Protein AF-A0A2Z5UQB3-F1 (afdb_monomer_lite)

Secondary structure (DSSP, 8-state):
--HHHHHHHHHHTS-HHHHHHHHHHHHHHHHHHHTTSPPPHHHHHHHHHHHT-S-TT---HHHHHHHS------

Structure (mmCIF, N/CA/C/O backbone):
data_AF-A0A2Z5UQB3-F1
#
_entry.id   AF-A0A2Z5UQB3-F1
#
loop_
_atom_site.group_PDB
_atom_site.id
_atom_site.type_symbol
_atom_site.label_atom_id
_atom_site.label_alt_id
_atom_site.label_comp_id
_atom_site.label_asym_id
_atom_site.label_entity_id
_atom_site.label_seq_id
_atom_site.pdbx_PDB_ins_code
_atom_site.Cartn_x
_atom_site.Cartn_y
_atom_site.Cartn_z
_atom_site.occupancy
_atom_site.B_iso_or_equiv
_atom_site.auth_seq_id
_atom_site.auth_comp_id
_atom_site.auth_asym_id
_atom_site.auth_atom_id
_atom_site.pdbx_PDB_model_num
ATOM 1 N N . MET A 1 1 ? 3.223 -15.100 16.712 1.00 68.12 1 MET A N 1
ATOM 2 C CA . MET A 1 1 ? 2.369 -13.979 16.286 1.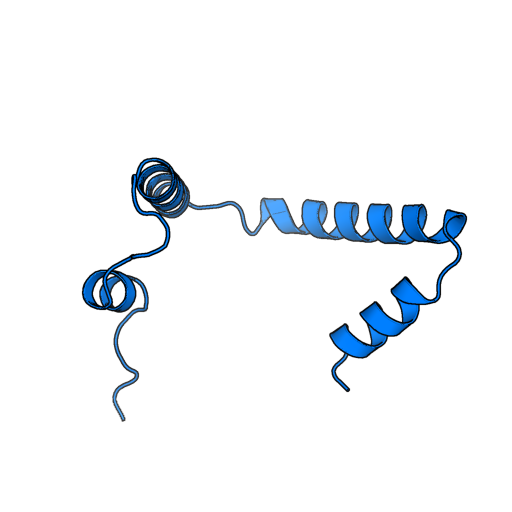00 68.12 1 MET A CA 1
ATOM 3 C C . MET A 1 1 ? 3.207 -12.722 16.148 1.00 68.12 1 MET A C 1
ATOM 5 O O . MET A 1 1 ? 3.768 -12.274 17.147 1.00 68.12 1 MET A O 1
ATOM 9 N N . THR A 1 2 ? 3.318 -12.189 14.937 1.00 95.50 2 THR A N 1
ATOM 10 C CA . THR A 1 2 ? 3.977 -10.910 14.642 1.00 95.50 2 THR A CA 1
ATOM 11 C C . THR A 1 2 ? 3.107 -9.733 15.092 1.00 95.50 2 THR A C 1
ATOM 13 O O . THR A 1 2 ? 1.914 -9.889 15.362 1.00 95.50 2 THR A O 1
ATOM 16 N N . SER A 1 3 ? 3.687 -8.535 15.192 1.00 88.81 3 SER A N 1
ATOM 17 C CA . SER A 1 3 ? 2.920 -7.320 15.502 1.00 88.81 3 SER A CA 1
ATOM 18 C C . SER A 1 3 ? 1.850 -7.029 14.443 1.00 88.81 3 SER A C 1
ATOM 20 O O . SER A 1 3 ? 0.752 -6.608 14.796 1.00 88.81 3 SER A O 1
ATOM 22 N N . LEU A 1 4 ? 2.137 -7.334 13.172 1.00 85.31 4 LEU A N 1
ATOM 23 C CA . LEU A 1 4 ? 1.185 -7.195 12.069 1.00 85.31 4 LEU A CA 1
ATOM 24 C C . LEU A 1 4 ? 0.012 -8.174 12.207 1.00 85.31 4 LEU A C 1
ATOM 26 O O . LEU A 1 4 ? -1.138 -7.769 12.101 1.00 85.31 4 LEU A O 1
ATOM 30 N N . GLU A 1 5 ? 0.282 -9.441 12.522 1.00 87.50 5 GLU A N 1
ATOM 31 C CA . GLU A 1 5 ? -0.767 -10.452 12.726 1.00 87.50 5 GLU A CA 1
ATOM 32 C C . GLU A 1 5 ? -1.701 -10.088 13.890 1.00 87.50 5 GLU A C 1
ATOM 34 O O . GLU A 1 5 ? -2.915 -10.283 13.804 1.00 87.50 5 GLU A O 1
ATOM 39 N N . LYS A 1 6 ? -1.151 -9.514 14.969 1.00 90.19 6 LYS A N 1
ATOM 40 C CA . LYS A 1 6 ? -1.948 -9.004 16.096 1.00 90.19 6 LYS A CA 1
ATOM 41 C C . LYS A 1 6 ? -2.826 -7.823 15.680 1.00 90.19 6 LYS A C 1
ATOM 43 O O . LYS A 1 6 ? -3.994 -7.786 16.056 1.00 90.19 6 LYS A O 1
ATOM 48 N N . PHE A 1 7 ? -2.285 -6.890 14.895 1.00 88.69 7 PHE A N 1
ATOM 49 C CA . PHE A 1 7 ? -3.034 -5.745 14.376 1.00 88.69 7 PHE A CA 1
ATOM 50 C C . PHE A 1 7 ? -4.164 -6.176 13.435 1.00 88.69 7 PHE A C 1
ATOM 52 O O . PHE A 1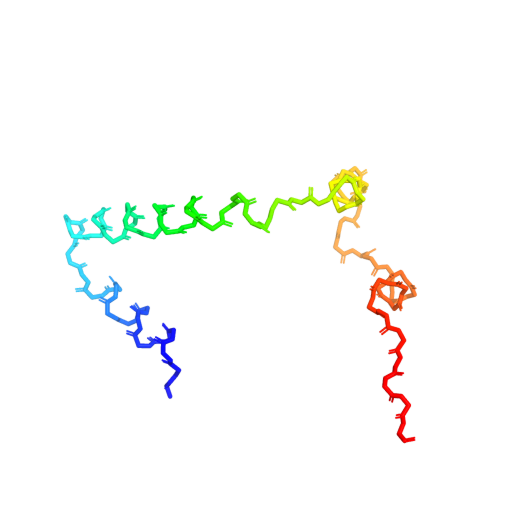 7 ? -5.297 -5.742 13.606 1.00 88.69 7 PHE A O 1
ATOM 59 N N . MET A 1 8 ? -3.888 -7.087 12.498 1.00 88.06 8 MET A N 1
ATOM 60 C CA . MET A 1 8 ? -4.905 -7.621 11.590 1.00 88.06 8 MET A CA 1
ATOM 61 C C . MET A 1 8 ? -6.024 -8.334 12.350 1.00 88.06 8 MET A C 1
ATOM 63 O O . MET A 1 8 ? -7.194 -8.123 12.049 1.00 88.06 8 MET A O 1
ATOM 67 N N . SER A 1 9 ? -5.675 -9.131 13.364 1.00 92.62 9 SER A N 1
ATOM 68 C CA . SER A 1 9 ? -6.665 -9.821 14.203 1.00 92.62 9 SER A CA 1
ATOM 69 C C . SER A 1 9 ? -7.552 -8.835 14.969 1.00 92.62 9 SER A C 1
ATOM 71 O O . SER A 1 9 ? -8.749 -9.060 15.106 1.00 92.62 9 SER A O 1
ATOM 73 N N . PHE A 1 10 ? -6.973 -7.732 15.452 1.00 91.44 10 PHE A N 1
ATOM 74 C CA . PHE A 1 10 ? -7.719 -6.649 16.088 1.00 91.44 10 PHE A CA 1
ATOM 75 C C . PHE A 1 10 ? -8.651 -5.944 15.094 1.00 91.44 10 PHE A C 1
ATOM 77 O O . PHE A 1 10 ? -9.845 -5.843 15.359 1.00 91.44 10 PHE A O 1
ATOM 84 N N . ALA A 1 11 ? -8.132 -5.514 13.942 1.00 88.38 11 ALA A N 1
ATOM 85 C CA . ALA A 1 11 ? -8.905 -4.785 12.940 1.00 88.38 11 ALA A CA 1
ATOM 86 C C . ALA A 1 11 ? -10.075 -5.619 12.393 1.00 88.38 11 ALA A C 1
ATOM 88 O O . ALA A 1 11 ? -11.181 -5.112 12.266 1.00 88.38 11 ALA A O 1
ATOM 89 N N . GLN A 1 12 ? -9.873 -6.919 12.152 1.00 89.56 12 GLN A N 1
ATOM 90 C CA . GLN A 1 12 ? -10.930 -7.828 11.686 1.00 89.56 12 GLN A CA 1
ATOM 91 C C . GLN A 1 12 ? -12.055 -8.045 12.706 1.00 89.56 12 GLN A C 1
ATOM 93 O O . GLN A 1 12 ? -13.154 -8.440 12.326 1.00 89.56 12 GLN A O 1
ATOM 98 N N . ALA A 1 13 ? -11.787 -7.818 13.993 1.00 92.81 13 ALA A N 1
ATOM 99 C CA . ALA A 1 13 ? -12.778 -7.947 15.055 1.00 92.81 13 ALA A CA 1
ATOM 100 C C . ALA A 1 13 ? -13.568 -6.649 15.301 1.00 92.81 13 ALA A C 1
ATOM 102 O O . ALA A 1 13 ? -14.472 -6.644 16.140 1.00 92.81 13 ALA A O 1
ATOM 103 N N . LEU A 1 14 ? -13.231 -5.551 14.613 1.00 90.19 14 LEU A N 1
ATOM 104 C CA . LEU A 1 14 ? -13.905 -4.273 14.803 1.00 90.19 14 LEU A CA 1
ATOM 105 C C . LEU A 1 14 ? -15.284 -4.238 14.125 1.00 90.19 14 LEU A C 1
ATOM 107 O O . LEU A 1 14 ? -15.463 -4.777 13.031 1.00 90.19 14 LEU A O 1
ATOM 111 N N . PRO A 1 15 ? -16.258 -3.553 14.747 1.00 91.25 15 PRO A N 1
ATOM 112 C CA . PRO A 1 15 ? -17.493 -3.151 14.086 1.00 91.25 15 PRO A CA 1
ATOM 113 C C . PRO A 1 15 ? -17.229 -2.302 12.833 1.00 91.25 15 PRO A C 1
ATOM 115 O O . PRO A 1 15 ? -16.253 -1.552 12.775 1.00 91.25 15 PRO A O 1
ATOM 118 N N . ALA A 1 16 ? -18.117 -2.389 11.838 1.00 84.88 16 ALA A N 1
ATOM 119 C CA . ALA A 1 16 ? -17.946 -1.704 10.553 1.00 84.88 16 ALA A CA 1
ATOM 120 C C . ALA A 1 16 ? -17.822 -0.174 10.684 1.00 84.88 16 ALA A C 1
ATOM 122 O O . ALA A 1 16 ? -17.061 0.445 9.950 1.00 84.88 16 ALA A O 1
ATOM 123 N N . ASP A 1 17 ? -18.507 0.423 11.658 1.00 85.69 17 ASP A N 1
ATOM 124 C CA . ASP A 1 17 ? -18.450 1.851 11.988 1.00 85.69 17 ASP A CA 1
ATOM 125 C C . ASP A 1 17 ? -17.111 2.289 12.609 1.00 85.69 17 ASP A C 1
ATOM 127 O O . ASP A 1 17 ? -16.810 3.479 12.649 1.00 85.69 17 ASP A O 1
ATOM 131 N N . GLN A 1 18 ? -16.282 1.347 13.069 1.00 86.75 18 GLN A N 1
ATOM 132 C CA . GLN A 1 18 ? -14.946 1.626 13.606 1.00 86.75 18 GLN A CA 1
ATOM 133 C C . GLN A 1 18 ? -13.819 1.313 12.616 1.00 86.75 18 GLN A C 1
ATOM 135 O O . GLN A 1 18 ? -12.704 1.805 12.795 1.00 86.75 18 GLN A O 1
ATOM 140 N N . LEU A 1 19 ? -14.095 0.534 11.564 1.00 87.81 19 LEU A N 1
ATOM 141 C CA . LEU A 1 19 ? -13.124 0.258 10.502 1.00 87.81 19 LEU A CA 1
ATOM 142 C C . LEU A 1 19 ? -12.738 1.531 9.749 1.00 87.81 19 LEU A C 1
ATOM 144 O O . LEU A 1 19 ? -11.553 1.752 9.517 1.00 87.81 19 LEU A O 1
ATOM 148 N N . GLU A 1 20 ? -13.704 2.407 9.468 1.00 88.12 20 GLU A N 1
ATOM 149 C CA . GLU A 1 20 ? -13.467 3.677 8.768 1.00 88.12 20 GLU A CA 1
ATOM 150 C C . GLU A 1 20 ? -12.414 4.541 9.485 1.00 88.12 20 GLU A C 1
ATOM 152 O O . GLU A 1 20 ? -11.513 5.097 8.859 1.00 88.12 20 GLU A O 1
ATOM 157 N N . ALA A 1 21 ? -12.458 4.597 10.820 1.00 87.00 21 ALA A N 1
ATOM 158 C CA . ALA A 1 21 ? -11.484 5.349 11.612 1.00 87.00 21 ALA A CA 1
ATOM 159 C C . ALA A 1 21 ? -10.071 4.736 11.558 1.00 87.00 21 ALA A C 1
ATOM 161 O O . ALA A 1 21 ? -9.070 5.461 11.558 1.00 87.00 21 ALA A O 1
ATOM 162 N N . VAL A 1 22 ? -9.976 3.403 11.506 1.00 88.94 22 VAL A N 1
ATOM 163 C CA . VAL A 1 22 ? -8.696 2.693 11.363 1.00 88.94 22 VAL A CA 1
ATOM 164 C C . VAL A 1 22 ? -8.115 2.910 9.970 1.00 88.94 22 VAL A C 1
ATOM 166 O O . VAL A 1 22 ? -6.929 3.218 9.854 1.00 88.94 22 VAL A O 1
ATOM 169 N N . GLU A 1 23 ? -8.938 2.809 8.928 1.00 88.69 23 GLU A N 1
ATOM 170 C CA . GLU A 1 23 ? -8.537 3.069 7.544 1.00 88.69 23 GLU A CA 1
ATOM 171 C C . GLU A 1 23 ? -8.053 4.509 7.367 1.00 88.69 23 GLU A C 1
ATOM 173 O O . GLU A 1 23 ? -6.944 4.719 6.880 1.00 88.69 23 GLU A O 1
ATOM 178 N N . ALA A 1 24 ? -8.806 5.494 7.865 1.00 89.94 24 ALA A N 1
ATOM 179 C CA . ALA A 1 24 ? -8.411 6.900 7.817 1.00 89.94 24 ALA A CA 1
ATOM 180 C C . ALA A 1 24 ? -7.064 7.152 8.519 1.00 89.94 24 ALA A C 1
ATOM 182 O O . ALA A 1 24 ? -6.216 7.886 8.009 1.00 89.94 24 ALA A O 1
ATOM 183 N N . SER A 1 25 ? -6.837 6.506 9.667 1.00 88.88 25 SER A N 1
ATOM 184 C CA . SER A 1 25 ? -5.576 6.622 10.409 1.00 88.88 25 SER A CA 1
ATOM 185 C C . SER A 1 25 ? -4.398 6.001 9.653 1.00 88.88 25 SER A C 1
ATOM 187 O O . SER A 1 25 ? -3.304 6.564 9.647 1.00 88.88 25 SER A O 1
ATOM 189 N N . LEU A 1 26 ? -4.609 4.855 8.997 1.00 88.12 26 LEU A N 1
ATOM 190 C CA . LEU A 1 26 ? -3.594 4.216 8.158 1.00 88.12 26 LEU A CA 1
ATOM 191 C C . LEU A 1 26 ? -3.277 5.061 6.921 1.00 88.12 26 LEU A C 1
ATOM 193 O O . LEU A 1 26 ? -2.101 5.259 6.624 1.00 88.12 26 LEU A O 1
ATOM 197 N N . SER A 1 27 ? -4.293 5.602 6.246 1.00 85.88 27 SER A N 1
ATOM 198 C CA . SER A 1 27 ? -4.114 6.505 5.105 1.00 85.88 27 SER A CA 1
ATOM 199 C C . SER A 1 27 ? -3.300 7.739 5.484 1.00 85.88 27 SER A C 1
ATOM 201 O O . SER A 1 27 ? -2.317 8.037 4.810 1.00 85.88 27 SER A O 1
ATOM 203 N N . ALA A 1 28 ? -3.634 8.400 6.596 1.00 86.81 28 ALA A N 1
ATOM 204 C CA . ALA A 1 28 ? -2.883 9.557 7.078 1.00 86.81 28 ALA A CA 1
ATOM 205 C C . ALA A 1 28 ? -1.420 9.207 7.404 1.00 86.81 28 ALA A C 1
ATOM 207 O O . ALA A 1 28 ? -0.508 9.986 7.129 1.00 86.81 28 ALA A O 1
ATOM 208 N N . LEU A 1 29 ? -1.170 8.018 7.963 1.00 84.56 29 LEU A N 1
ATOM 209 C CA . LEU A 1 29 ? 0.185 7.557 8.258 1.00 84.56 29 LEU A CA 1
ATOM 210 C C . LEU A 1 29 ? 0.981 7.276 6.974 1.00 84.56 29 LEU A C 1
ATOM 212 O O . LEU A 1 29 ? 2.144 7.665 6.880 1.00 84.56 29 LEU A O 1
ATOM 216 N N . MET A 1 30 ? 0.356 6.650 5.975 1.00 80.50 30 MET A N 1
ATOM 217 C CA . MET A 1 30 ? 0.968 6.415 4.663 1.00 80.50 30 MET A CA 1
ATOM 218 C C . MET A 1 30 ? 1.296 7.728 3.945 1.00 80.50 30 MET A C 1
ATOM 220 O O . MET A 1 30 ? 2.398 7.867 3.423 1.00 80.50 30 MET A O 1
ATOM 224 N N . GLU A 1 31 ? 0.386 8.701 3.974 1.00 83.38 31 GLU A N 1
ATOM 225 C CA . GLU A 1 31 ? 0.591 10.033 3.394 1.00 83.38 31 GLU A CA 1
ATOM 226 C C . GLU A 1 31 ? 1.700 10.804 4.125 1.00 83.38 31 GLU A C 1
ATOM 228 O O . GLU A 1 31 ? 2.560 11.413 3.499 1.00 83.38 31 GLU A O 1
ATOM 233 N N . SER A 1 32 ? 1.787 10.693 5.455 1.00 80.44 32 SER A N 1
ATOM 234 C CA . SER A 1 32 ? 2.871 11.339 6.212 1.00 80.44 32 SER A CA 1
ATOM 235 C C . SER A 1 32 ? 4.270 10.803 5.878 1.00 80.44 32 SER A C 1
ATOM 237 O O . SER A 1 32 ? 5.270 11.486 6.095 1.00 80.44 32 SER A O 1
ATOM 239 N N . LEU A 1 33 ? 4.350 9.577 5.357 1.00 72.81 33 LEU A N 1
ATOM 240 C CA . LEU A 1 33 ? 5.600 8.942 4.951 1.00 72.81 33 LEU A CA 1
ATOM 241 C C . LEU A 1 33 ? 5.854 9.076 3.442 1.00 72.81 33 LEU A C 1
ATOM 243 O O . LEU A 1 33 ? 6.992 8.894 3.014 1.00 72.81 33 LEU A O 1
ATOM 247 N N . SER A 1 34 ? 4.851 9.426 2.628 1.00 66.75 34 SER A N 1
ATOM 248 C CA . SER A 1 34 ? 4.988 9.442 1.166 1.00 66.75 34 SER A CA 1
ATOM 249 C C . SER A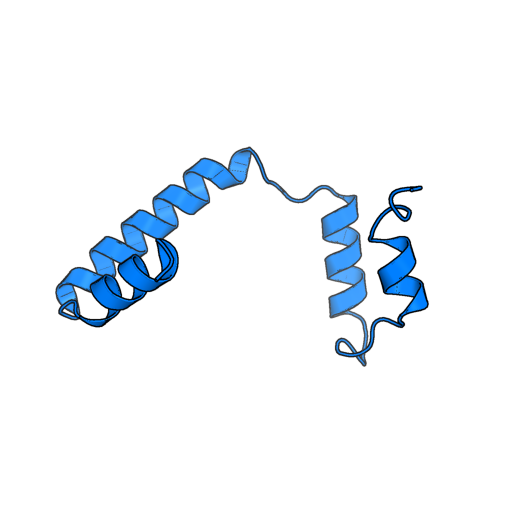 1 34 ? 5.988 10.481 0.666 1.00 66.75 34 SER A C 1
ATOM 251 O O . SER A 1 34 ? 6.677 10.226 -0.313 1.00 66.75 34 SER A O 1
ATOM 253 N N . GLU A 1 35 ? 6.147 11.611 1.361 1.00 62.94 3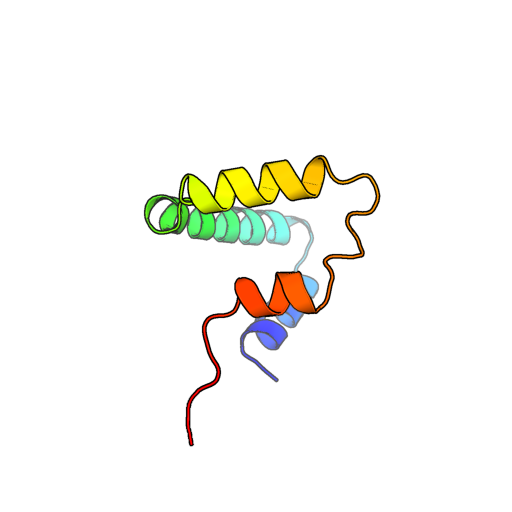5 GLU A N 1
ATOM 254 C CA . GLU A 1 35 ? 7.131 12.637 0.978 1.00 62.94 35 GLU A CA 1
ATOM 255 C C . GLU A 1 35 ? 8.591 12.157 1.104 1.00 62.94 35 GLU A C 1
ATOM 257 O O . GLU A 1 35 ? 9.478 12.690 0.439 1.00 62.94 35 GLU A O 1
ATOM 262 N N . GLN A 1 36 ? 8.862 11.147 1.941 1.00 62.91 36 GLN A N 1
ATOM 263 C CA . GLN A 1 36 ? 10.210 10.593 2.141 1.00 62.91 36 GLN A CA 1
ATOM 264 C C . GLN A 1 36 ? 10.507 9.373 1.263 1.00 62.91 36 GLN A C 1
ATOM 266 O O . GLN A 1 36 ? 11.673 9.014 1.101 1.00 62.91 36 GLN A O 1
ATOM 271 N N . PHE A 1 37 ? 9.475 8.740 0.703 1.00 65.75 37 PHE A N 1
ATOM 272 C CA . PHE A 1 37 ? 9.578 7.491 -0.055 1.00 65.75 37 PHE A CA 1
ATOM 273 C C . PHE A 1 37 ? 8.951 7.608 -1.443 1.00 65.75 37 PHE A C 1
ATOM 275 O O . PHE A 1 37 ? 8.395 6.638 -1.960 1.00 65.75 37 PHE A O 1
ATOM 282 N N . ASP A 1 38 ? 9.030 8.798 -2.036 1.00 73.06 38 ASP A N 1
ATOM 283 C CA . ASP A 1 38 ? 8.576 8.987 -3.403 1.00 73.06 38 ASP A CA 1
ATOM 284 C C . ASP A 1 38 ? 9.428 8.145 -4.361 1.00 73.06 38 ASP A C 1
ATOM 286 O O . ASP A 1 38 ? 10.636 7.957 -4.160 1.00 73.06 38 ASP A O 1
ATOM 290 N N . LEU A 1 39 ? 8.789 7.603 -5.394 1.00 77.50 39 LEU A N 1
ATOM 291 C CA . LEU A 1 39 ? 9.479 6.737 -6.340 1.00 77.50 39 LEU A CA 1
ATOM 292 C C . LEU A 1 39 ? 10.451 7.576 -7.161 1.00 77.50 39 LEU A C 1
ATOM 294 O O . LEU A 1 39 ? 10.091 8.589 -7.765 1.00 77.50 39 LEU A O 1
ATOM 298 N N . SER A 1 40 ? 11.699 7.128 -7.240 1.00 81.06 40 SER A N 1
ATOM 299 C CA . SER A 1 40 ? 12.670 7.773 -8.109 1.00 81.06 40 SER A CA 1
ATOM 300 C C . SER A 1 40 ? 12.207 7.698 -9.572 1.00 81.06 40 SER A C 1
ATOM 302 O O . SER A 1 40 ? 11.523 6.748 -9.973 1.00 81.06 40 SER A O 1
ATOM 304 N N . PRO A 1 41 ? 12.655 8.625 -10.438 1.00 82.31 41 PRO A N 1
ATOM 305 C CA . PRO A 1 41 ? 12.343 8.573 -11.867 1.00 82.31 41 PRO A CA 1
ATOM 306 C C . PRO A 1 41 ? 12.697 7.231 -12.529 1.00 82.31 41 PRO A C 1
ATOM 308 O O . PRO A 1 41 ? 12.057 6.812 -13.489 1.00 82.31 41 PRO A O 1
ATOM 311 N N . ARG A 1 42 ? 13.714 6.536 -12.003 1.00 78.62 42 ARG A N 1
ATOM 312 C CA . ARG A 1 42 ? 14.123 5.207 -12.468 1.00 78.62 42 ARG A CA 1
ATOM 313 C C . ARG A 1 42 ? 13.120 4.122 -12.074 1.00 78.62 42 ARG A C 1
ATOM 315 O O . ARG A 1 42 ? 12.884 3.215 -12.865 1.00 78.62 42 ARG A O 1
ATOM 322 N N . GLU A 1 43 ? 12.569 4.190 -10.868 1.00 78.25 43 GLU A N 1
ATOM 323 C CA . GLU A 1 43 ? 11.573 3.231 -10.380 1.00 78.25 43 GLU A CA 1
ATOM 324 C C . GLU A 1 43 ? 10.233 3.420 -11.093 1.00 78.25 43 GLU A C 1
ATOM 326 O O . GLU A 1 43 ? 9.638 2.434 -11.521 1.00 78.25 43 GLU A O 1
ATOM 331 N N . LEU A 1 44 ? 9.819 4.669 -11.330 1.00 84.69 44 LEU A N 1
ATOM 332 C CA . LEU A 1 44 ? 8.645 4.983 -12.153 1.00 84.69 44 LEU A CA 1
ATOM 333 C C . LEU A 1 44 ? 8.790 4.433 -13.581 1.00 84.69 44 LEU A C 1
ATOM 335 O O . LEU A 1 44 ? 7.899 3.742 -14.068 1.00 84.69 44 LEU A O 1
ATOM 339 N N . ALA A 1 45 ? 9.951 4.634 -14.214 1.00 83.31 45 ALA A N 1
ATOM 340 C CA . ALA A 1 45 ? 10.222 4.094 -15.548 1.00 83.31 45 ALA A CA 1
ATOM 341 C C . ALA A 1 45 ? 10.190 2.551 -15.598 1.00 83.31 45 ALA A C 1
ATOM 343 O O . ALA A 1 45 ? 9.803 1.967 -16.611 1.00 83.31 45 ALA A O 1
ATOM 344 N N . GLU A 1 46 ? 10.589 1.872 -14.519 1.00 78.25 46 GLU A N 1
ATOM 345 C CA . GLU A 1 46 ? 10.507 0.410 -14.427 1.00 78.25 46 GLU A CA 1
ATOM 346 C C . GLU A 1 46 ? 9.060 -0.077 -14.262 1.00 78.25 46 GLU A C 1
ATOM 348 O O . GLU A 1 46 ? 8.695 -1.097 -14.850 1.00 78.25 46 GLU A O 1
ATOM 353 N N . ILE A 1 47 ? 8.222 0.652 -13.519 1.00 79.25 47 ILE A N 1
ATOM 354 C CA . ILE A 1 47 ? 6.785 0.363 -13.418 1.00 79.25 47 ILE A CA 1
ATOM 355 C C . ILE A 1 47 ? 6.129 0.500 -14.794 1.00 79.25 47 ILE A C 1
ATOM 357 O O . ILE A 1 47 ? 5.477 -0.444 -15.243 1.00 79.25 47 ILE A O 1
ATOM 361 N N . ASP A 1 48 ? 6.372 1.606 -15.502 1.00 80.81 48 ASP A N 1
ATOM 362 C CA . ASP A 1 48 ? 5.827 1.840 -16.845 1.00 80.81 48 ASP A CA 1
ATOM 363 C C . ASP A 1 48 ? 6.234 0.730 -17.825 1.00 80.81 48 ASP A C 1
ATOM 365 O O . ASP A 1 48 ? 5.401 0.189 -18.558 1.00 80.81 48 ASP A O 1
ATOM 369 N N . ARG A 1 49 ? 7.510 0.317 -17.791 1.00 81.06 49 ARG A N 1
ATOM 370 C CA . ARG A 1 49 ? 8.018 -0.796 -18.606 1.00 81.06 49 ARG A CA 1
ATOM 371 C C . ARG A 1 49 ? 7.274 -2.103 -18.323 1.00 81.06 49 ARG A C 1
ATOM 373 O O . ARG A 1 49 ? 6.983 -2.848 -19.257 1.00 81.06 49 ARG A O 1
ATOM 380 N N . ARG A 1 50 ? 6.991 -2.409 -17.052 1.00 73.38 50 ARG A N 1
ATOM 381 C CA . ARG A 1 50 ? 6.310 -3.653 -16.650 1.00 73.38 50 ARG A CA 1
ATOM 382 C C . ARG A 1 50 ? 4.822 -3.641 -16.965 1.00 73.38 50 ARG A C 1
ATOM 384 O O . ARG A 1 50 ? 4.309 -4.664 -17.400 1.00 73.38 50 ARG A O 1
ATOM 391 N N . VAL A 1 51 ? 4.147 -2.506 -16.793 1.00 74.38 51 VAL A N 1
ATOM 392 C CA . VAL A 1 51 ? 2.725 -2.351 -17.141 1.00 74.38 51 VAL A CA 1
ATOM 393 C C . VAL A 1 51 ? 2.514 -2.472 -18.652 1.00 74.38 51 VAL A C 1
ATOM 395 O O . VAL A 1 51 ? 1.522 -3.046 -19.093 1.00 74.38 51 VAL A O 1
ATOM 398 N N . ALA A 1 52 ? 3.469 -1.998 -19.455 1.00 77.06 52 ALA A N 1
ATOM 399 C CA . ALA A 1 52 ? 3.449 -2.152 -20.908 1.00 77.06 52 ALA A CA 1
ATOM 400 C C . ALA A 1 52 ? 3.847 -3.561 -21.398 1.00 77.06 52 ALA A C 1
ATOM 402 O O . ALA A 1 52 ? 3.758 -3.835 -22.597 1.00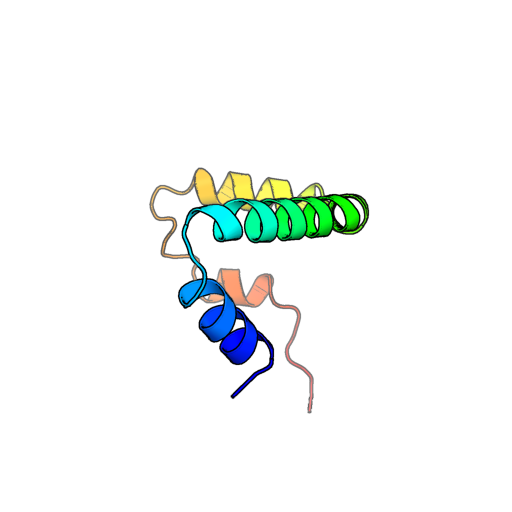 77.06 52 ALA A O 1
ATOM 403 N N . ASN A 1 53 ? 4.298 -4.458 -20.511 1.00 70.94 53 ASN A N 1
ATOM 404 C CA . ASN A 1 53 ? 4.688 -5.813 -20.888 1.00 70.94 53 ASN A CA 1
ATOM 405 C C . ASN A 1 53 ? 3.433 -6.694 -21.069 1.00 70.94 53 ASN A C 1
ATOM 407 O O . ASN A 1 53 ? 2.686 -6.881 -20.109 1.00 70.94 53 ASN A O 1
ATOM 411 N N . PRO A 1 54 ? 3.201 -7.292 -22.255 1.00 66.25 54 PRO A N 1
ATOM 412 C CA . PRO A 1 54 ? 2.046 -8.159 -22.506 1.00 66.25 54 PRO A CA 1
ATOM 413 C C . PRO A 1 54 ? 2.063 -9.481 -21.713 1.00 66.25 54 PRO A C 1
ATOM 415 O O . PRO A 1 54 ? 1.071 -10.205 -21.734 1.00 66.25 54 PRO A O 1
ATOM 418 N N . ALA A 1 55 ? 3.160 -9.799 -21.016 1.00 64.12 55 ALA A N 1
ATOM 419 C CA . ALA A 1 55 ? 3.281 -10.929 -20.095 1.00 64.12 55 ALA A CA 1
ATOM 420 C C . ALA A 1 55 ? 3.897 -10.468 -18.750 1.00 64.12 55 ALA A C 1
ATOM 422 O O . ALA A 1 55 ? 5.066 -10.750 -18.471 1.00 64.12 55 ALA A O 1
ATOM 423 N N . PRO A 1 56 ? 3.142 -9.737 -17.906 1.00 56.12 56 PRO A N 1
ATOM 424 C CA . PRO A 1 56 ? 3.667 -9.077 -16.701 1.00 56.12 56 PRO A CA 1
ATOM 425 C C . PRO A 1 56 ? 4.099 -10.055 -15.593 1.00 56.12 56 PRO A C 1
ATOM 427 O O . PRO A 1 56 ? 4.831 -9.685 -14.678 1.00 56.12 56 PRO A O 1
ATOM 430 N N . GLU A 1 57 ? 3.666 -11.310 -15.689 1.00 57.72 57 GLU A N 1
ATOM 431 C CA . GLU A 1 57 ? 3.916 -12.392 -14.731 1.00 57.72 57 GLU A CA 1
ATOM 432 C C . GLU A 1 57 ? 5.284 -13.074 -14.920 1.00 57.72 57 GLU A C 1
ATOM 434 O O . GLU A 1 57 ? 5.700 -13.869 -14.080 1.00 57.72 57 GLU A O 1
ATOM 439 N N . PHE A 1 58 ? 6.033 -12.719 -15.972 1.00 54.88 58 PHE A N 1
ATOM 440 C CA . PHE A 1 58 ? 7.318 -13.340 -16.297 1.00 54.88 58 PHE A CA 1
ATOM 441 C C . PHE A 1 58 ? 8.409 -12.292 -16.539 1.00 54.88 58 PHE A C 1
ATOM 443 O O . PHE A 1 58 ? 8.850 -12.075 -17.666 1.00 54.88 58 PHE A O 1
ATOM 450 N N . SER A 1 59 ? 8.903 -11.665 -15.469 1.00 59.88 59 SER A N 1
ATOM 451 C CA . SER A 1 59 ? 10.277 -11.150 -15.506 1.00 59.88 59 SER A CA 1
ATOM 452 C C . SER A 1 59 ? 11.212 -12.352 -15.515 1.00 59.88 59 SER A C 1
ATOM 454 O O . SER A 1 59 ? 11.106 -13.226 -14.652 1.00 59.88 59 SER A O 1
ATOM 456 N N . SER A 1 60 ? 12.119 -12.420 -16.484 1.00 63.50 60 SER A N 1
ATOM 457 C CA . SER A 1 60 ? 13.079 -13.521 -16.524 1.00 63.50 60 SER A CA 1
ATOM 458 C C . SER A 1 60 ? 13.964 -13.496 -15.272 1.00 63.50 60 SER A C 1
ATOM 460 O O . SER A 1 60 ? 14.290 -12.430 -14.744 1.00 63.50 60 SER A O 1
ATOM 462 N N . GLU A 1 61 ? 14.391 -14.664 -14.792 1.00 58.09 61 GLU A N 1
ATOM 463 C CA . GLU A 1 61 ? 15.280 -14.784 -13.624 1.00 58.09 61 GLU A CA 1
ATOM 464 C C . GLU A 1 61 ? 16.540 -13.906 -13.772 1.00 58.09 61 GLU A C 1
ATOM 466 O O . GLU A 1 61 ? 16.983 -13.250 -12.829 1.00 58.09 61 GLU A O 1
ATOM 471 N N . ALA A 1 62 ? 17.048 -13.789 -15.003 1.00 63.19 62 ALA A N 1
ATOM 472 C CA . ALA A 1 62 ? 18.174 -12.932 -15.359 1.00 63.19 62 ALA A CA 1
ATOM 473 C C . ALA A 1 62 ? 17.882 -11.421 -15.245 1.00 63.19 62 ALA A C 1
ATOM 475 O O . ALA A 1 62 ? 18.804 -10.641 -15.007 1.00 63.19 62 ALA A O 1
ATOM 476 N N . GLU A 1 63 ? 16.637 -10.978 -15.430 1.00 64.88 63 GLU A N 1
ATOM 477 C CA . GLU A 1 63 ? 16.231 -9.582 -15.210 1.00 64.88 63 GLU A CA 1
ATOM 478 C C . GLU A 1 63 ? 16.048 -9.279 -13.721 1.00 64.88 63 GLU A C 1
ATOM 480 O O . GLU A 1 63 ? 16.452 -8.211 -13.261 1.00 64.88 63 GLU A O 1
ATOM 485 N N . ILE A 1 64 ? 15.511 -10.230 -12.952 1.00 60.66 64 ILE A N 1
ATOM 486 C CA . ILE A 1 64 ? 15.359 -10.108 -11.495 1.00 60.66 64 ILE A CA 1
ATOM 487 C C . ILE A 1 64 ? 16.738 -10.016 -10.823 1.00 60.66 64 ILE A C 1
ATOM 489 O O . ILE A 1 64 ? 16.976 -9.112 -10.021 1.00 60.66 64 ILE A O 1
ATOM 493 N N . ALA A 1 65 ? 17.683 -10.876 -11.215 1.00 61.12 65 ALA A N 1
ATOM 494 C CA . ALA A 1 65 ? 19.050 -10.889 -10.689 1.00 61.12 65 ALA A CA 1
ATOM 495 C C . ALA A 1 65 ? 19.853 -9.604 -10.982 1.00 61.12 65 ALA A C 1
ATOM 497 O O . ALA A 1 65 ? 20.828 -9.315 -10.297 1.00 61.12 65 ALA A O 1
ATOM 498 N N . LYS A 1 66 ? 19.462 -8.816 -11.995 1.00 62.88 66 LYS A N 1
ATOM 499 C CA . LYS A 1 66 ? 20.086 -7.514 -12.302 1.00 62.88 66 LYS A CA 1
ATOM 500 C C . LYS A 1 66 ? 19.554 -6.369 -11.437 1.00 62.88 66 LYS A C 1
ATOM 502 O O . LYS A 1 66 ? 20.226 -5.345 -11.327 1.00 62.88 66 LYS A O 1
ATOM 507 N N . LEU A 1 67 ? 18.352 -6.515 -10.876 1.00 59.34 67 LEU A N 1
ATOM 508 C CA . LEU A 1 67 ? 17.706 -5.511 -10.024 1.00 59.34 67 LEU A CA 1
ATOM 509 C C . LEU A 1 67 ? 18.099 -5.675 -8.555 1.00 59.34 67 LEU A C 1
ATOM 511 O O . LEU A 1 67 ? 18.360 -4.684 -7.877 1.00 59.34 67 LEU A O 1
ATOM 515 N N . PHE A 1 68 ? 18.197 -6.916 -8.079 1.00 57.84 68 PHE A N 1
ATOM 516 C CA . PHE A 1 68 ? 18.721 -7.207 -6.750 1.00 57.84 68 PHE A CA 1
ATOM 517 C C . PHE A 1 68 ? 20.249 -7.229 -6.818 1.00 57.84 68 PHE A C 1
ATOM 519 O O . PHE A 1 68 ? 20.852 -8.195 -7.278 1.00 57.84 68 PHE A O 1
ATOM 526 N N . GLY A 1 69 ? 20.854 -6.103 -6.428 1.00 50.94 69 GLY A N 1
ATOM 527 C CA . GLY A 1 69 ? 22.299 -5.897 -6.388 1.00 50.94 69 GLY A CA 1
ATOM 528 C C . GLY A 1 69 ? 23.053 -7.073 -5.761 1.00 50.94 69 GLY A C 1
ATOM 529 O O . GLY A 1 69 ? 22.551 -7.719 -4.848 1.00 50.94 69 GLY A O 1
ATOM 530 N N . GLN A 1 70 ? 24.236 -7.314 -6.332 1.00 60.72 70 GLN A N 1
ATOM 531 C CA . GLN A 1 70 ? 25.183 -8.421 -6.153 1.00 60.72 70 GLN A CA 1
ATOM 532 C C . GLN A 1 70 ? 25.075 -9.287 -4.883 1.00 60.72 70 GLN A C 1
ATOM 534 O O . GLN A 1 70 ? 24.832 -8.769 -3.793 1.00 60.72 70 GLN A O 1
ATOM 539 N N . PRO A 1 71 ? 25.373 -10.601 -4.996 1.00 56.53 71 PRO A N 1
ATOM 540 C CA . PRO A 1 71 ? 25.427 -11.478 -3.834 1.00 56.53 71 PRO A CA 1
ATOM 541 C C . PRO A 1 71 ? 26.373 -10.905 -2.777 1.00 56.53 71 PRO A C 1
ATOM 543 O O . PRO A 1 71 ? 27.467 -10.441 -3.105 1.00 56.53 71 PRO A O 1
ATOM 546 N N . PHE A 1 72 ? 25.962 -10.973 -1.510 1.00 53.19 72 PHE A N 1
ATOM 547 C CA . PHE A 1 72 ? 26.876 -10.766 -0.395 1.00 53.19 72 PHE A CA 1
ATOM 548 C C . PHE A 1 72 ? 27.980 -11.819 -0.507 1.00 53.19 72 PHE A C 1
ATOM 550 O O . PHE A 1 72 ? 27.733 -13.010 -0.317 1.00 53.19 72 PHE A O 1
ATOM 557 N N . SER A 1 73 ? 29.178 -11.385 -0.889 1.00 51.47 73 SER A N 1
ATOM 558 C CA . SER A 1 73 ? 30.379 -12.210 -0.849 1.00 51.47 73 SER A CA 1
ATOM 559 C C . SER A 1 73 ? 30.553 -12.740 0.576 1.00 51.47 73 SER A C 1
ATOM 561 O O . SER A 1 73 ? 30.511 -11.948 1.521 1.00 51.47 73 SER A O 1
ATOM 563 N N . ALA A 1 74 ? 30.701 -14.059 0.713 1.00 48.72 74 ALA A N 1
ATOM 564 C CA . ALA A 1 74 ? 31.031 -14.720 1.975 1.00 48.72 74 ALA A 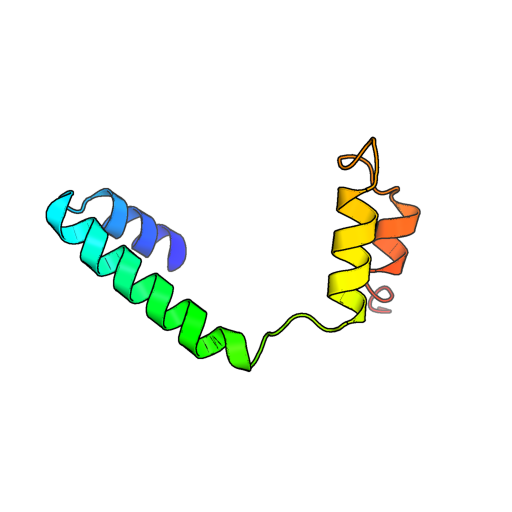CA 1
ATOM 565 C C . ALA A 1 74 ? 32.447 -14.368 2.456 1.00 48.72 74 ALA A C 1
ATOM 567 O O . ALA A 1 74 ? 33.322 -14.138 1.587 1.00 48.72 74 ALA A O 1
#

Foldseek 3Di:
DDPVVVVVVVLVPDDPVCNVVVVVVVVVVCVVCCVVVPDDPVRVVVVVVLVPDPCNVDDDPVNVCVVPDDDDDD

Sequence (74 aa):
MTSLEKFMSFAQALPADQLEAVEASLSALMESLSEQFDLSPRELAEIDRRVANPAPEFSSEAEIAKLFGQPFSA

Radius of gyration: 18.79 Å; chains: 1; bounding box: 50×27×39 Å

pLDDT: mean 75.84, std 12.97, range [48.72, 95.5]